Protein AF-A0A967IWT3-F1 (afdb_monomer)

Nearest PDB structures (foldseek):
  6rh7-assembly1_B  TM=9.194E-01  e=3.839E-03  Thermotoga maritima
  4jas-assembly1_A-2  TM=9.071E-01  e=8.423E-03  Thermotoga maritima MSB8
  3dge-assembly3_A  TM=9.061E-01  e=1.721E-02  Thermotoga maritima
  4biu-assembly1_D  TM=8.652E-01  e=2.418E-01  Escherichia coli K-12
  4biw-assembly1_A  TM=8.491E-01  e=2.996E-01  Escherichia coli K-12

Mean predicted aligned error: 5.59 Å

pLDDT: mean 81.36, std 10.75, range [56.16, 96.44]

Sequence (59 aa):
DTGIGIERDKLQVITEAFTQASAGILKEYGGTGLGLSICNTLISLMGGRLDV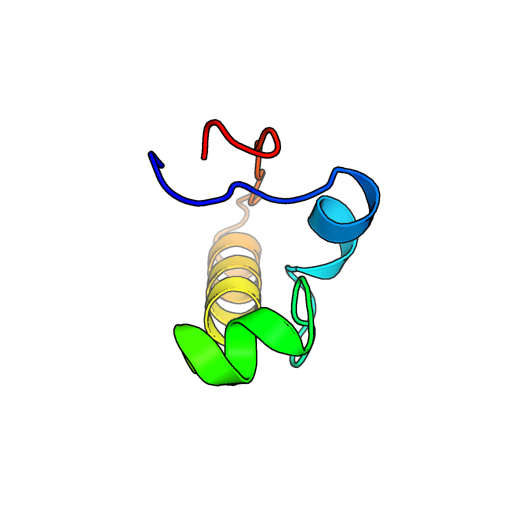ESEPGKG

Structure (mmCIF, N/CA/C/O backbone):
data_AF-A0A967IWT3-F1
#
_entry.id   AF-A0A967IWT3-F1
#
loop_
_atom_site.group_PDB
_atom_site.id
_atom_site.type_symbol
_atom_site.label_atom_id
_atom_site.label_alt_id
_atom_site.label_comp_id
_atom_site.label_asym_id
_atom_site.label_entity_id
_atom_site.label_seq_id
_atom_site.pdbx_PDB_ins_code
_atom_site.Cartn_x
_atom_site.Cartn_y
_atom_site.Cartn_z
_atom_site.occupancy
_atom_site.B_iso_or_equiv
_atom_site.auth_seq_id
_atom_site.auth_comp_id
_atom_site.auth_asym_id
_atom_site.auth_atom_id
_atom_site.pdbx_PDB_model_num
ATOM 1 N N . ASP A 1 1 ? 5.709 5.959 -6.845 1.00 76.88 1 ASP A N 1
ATOM 2 C CA . ASP A 1 1 ? 7.016 5.326 -6.532 1.00 76.88 1 ASP A CA 1
ATOM 3 C C . ASP A 1 1 ? 7.754 5.172 -7.875 1.00 76.88 1 ASP A C 1
ATOM 5 O O . ASP A 1 1 ? 7.209 5.646 -8.858 1.00 76.88 1 ASP A O 1
ATOM 9 N N . THR A 1 2 ? 8.983 4.656 -7.970 1.00 82.50 2 THR A N 1
ATOM 10 C CA . THR A 1 2 ? 9.600 4.296 -9.279 1.00 82.50 2 THR A CA 1
ATOM 11 C C . THR A 1 2 ? 9.816 2.788 -9.417 1.00 82.50 2 THR A C 1
ATOM 13 O O . THR A 1 2 ? 10.620 2.340 -10.235 1.00 82.50 2 THR A O 1
ATOM 16 N N . GLY A 1 3 ? 9.182 2.000 -8.552 1.00 81.00 3 GLY A N 1
ATOM 17 C CA . GLY A 1 3 ? 9.237 0.553 -8.558 1.00 81.00 3 GLY A CA 1
ATOM 18 C C . GLY A 1 3 ? 8.330 -0.061 -9.617 1.00 81.00 3 GLY A C 1
ATOM 19 O O . GLY A 1 3 ? 7.870 0.577 -10.561 1.00 81.00 3 GLY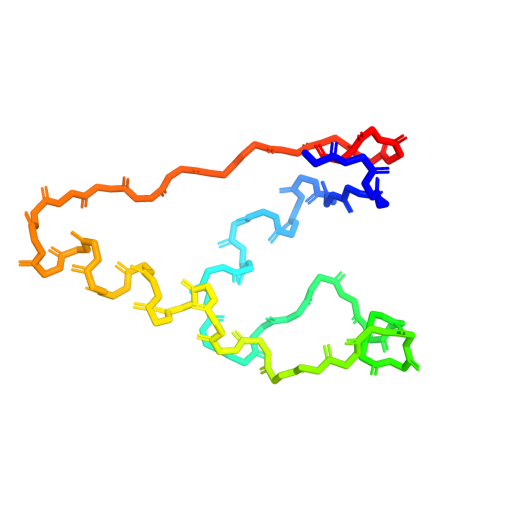 A O 1
ATOM 20 N N . ILE A 1 4 ? 8.074 -1.354 -9.448 1.00 84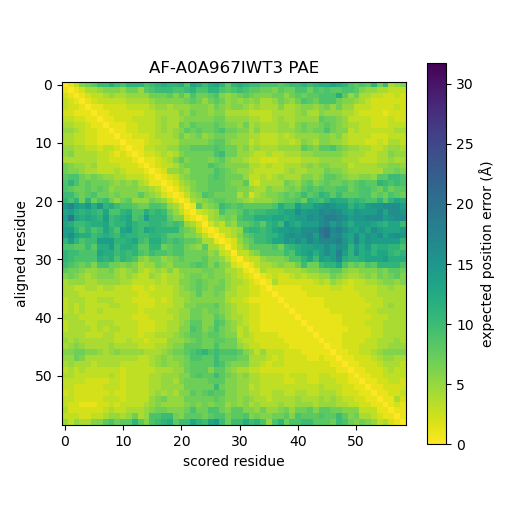.00 4 ILE A N 1
ATOM 21 C CA . ILE A 1 4 ? 7.376 -2.189 -10.433 1.00 84.00 4 ILE A CA 1
ATOM 22 C C . ILE A 1 4 ? 5.912 -1.788 -10.678 1.00 84.00 4 ILE A C 1
ATOM 24 O O . ILE A 1 4 ? 5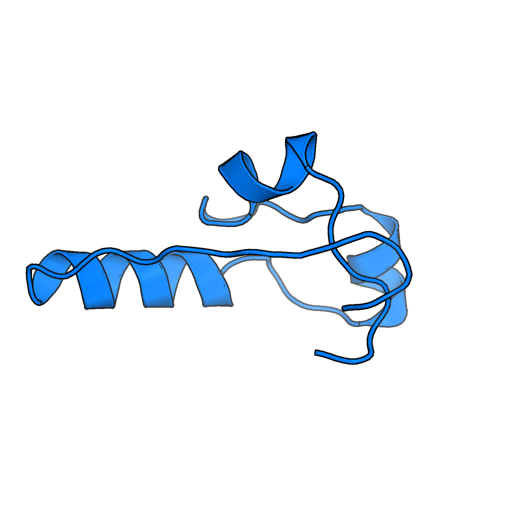.322 -2.227 -11.664 1.00 84.00 4 ILE A O 1
ATOM 28 N N . GLY A 1 5 ? 5.329 -0.962 -9.806 1.00 86.69 5 GLY A N 1
ATOM 29 C CA . GLY A 1 5 ? 3.910 -0.620 -9.821 1.00 86.69 5 GLY A CA 1
ATOM 30 C C . GLY A 1 5 ? 2.995 -1.796 -9.460 1.00 86.69 5 GLY A C 1
ATOM 31 O O . GLY A 1 5 ? 3.435 -2.925 -9.226 1.00 86.69 5 GLY A O 1
ATOM 32 N N . ILE A 1 6 ? 1.696 -1.524 -9.381 1.00 86.56 6 ILE A N 1
ATOM 33 C CA . ILE A 1 6 ? 0.665 -2.471 -8.955 1.00 86.56 6 ILE A CA 1
ATOM 34 C C . ILE A 1 6 ? -0.433 -2.524 -10.016 1.00 86.56 6 ILE A C 1
ATOM 36 O O . ILE A 1 6 ? -0.943 -1.500 -10.465 1.00 86.56 6 ILE A O 1
ATOM 40 N N . GLU A 1 7 ? -0.809 -3.742 -10.403 1.00 87.50 7 GLU A N 1
ATOM 41 C CA . GLU A 1 7 ? -1.938 -3.987 -11.300 1.00 87.50 7 GLU A CA 1
ATOM 42 C C . GLU A 1 7 ? -3.261 -3.497 -10.692 1.00 87.50 7 GLU A C 1
ATOM 44 O O . GLU A 1 7 ? -3.492 -3.589 -9.481 1.00 87.50 7 GLU A O 1
ATOM 49 N N . ARG A 1 8 ? -4.16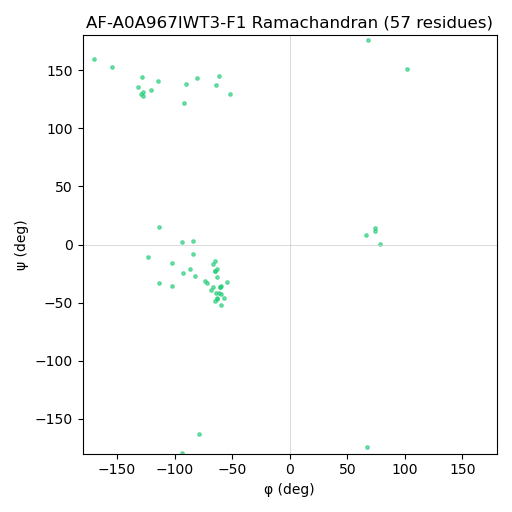0 -2.987 -11.540 1.00 85.25 8 ARG A N 1
ATOM 50 C CA . ARG A 1 8 ? -5.414 -2.355 -11.089 1.00 85.25 8 ARG A CA 1
ATOM 51 C C . ARG A 1 8 ? -6.327 -3.287 -10.298 1.00 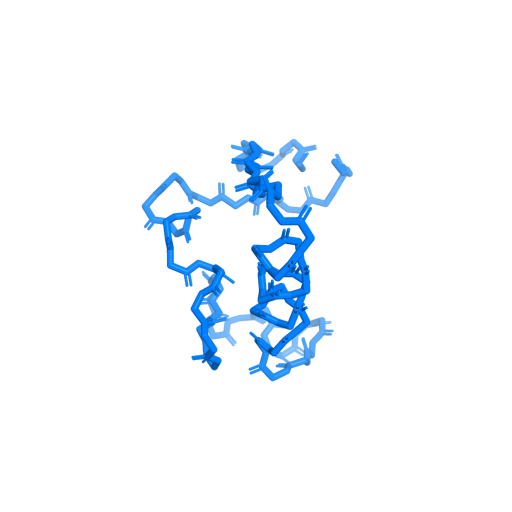85.25 8 ARG A C 1
ATOM 53 O O . ARG A 1 8 ? -6.980 -2.840 -9.361 1.00 85.25 8 ARG A O 1
ATOM 60 N N . ASP A 1 9 ? -6.375 -4.559 -10.671 1.00 83.50 9 ASP A N 1
ATOM 61 C C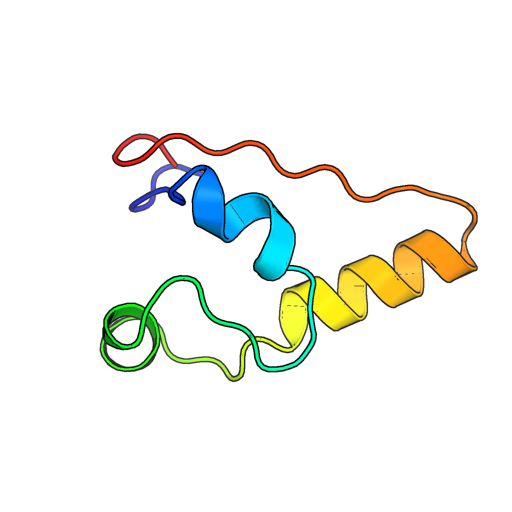A . ASP A 1 9 ? -7.137 -5.602 -9.975 1.00 83.50 9 ASP A CA 1
ATOM 62 C C . ASP A 1 9 ? -6.603 -5.869 -8.560 1.00 83.50 9 ASP A C 1
ATOM 64 O O . ASP A 1 9 ? -7.345 -6.313 -7.686 1.00 83.50 9 ASP A O 1
ATOM 68 N N . LYS A 1 10 ? -5.334 -5.539 -8.302 1.00 83.56 10 LYS A N 1
ATOM 69 C CA . LYS A 1 10 ? -4.693 -5.753 -7.001 1.00 83.56 10 LYS A CA 1
ATOM 70 C C . LYS A 1 10 ? -4.781 -4.547 -6.085 1.00 83.56 10 LYS A C 1
ATOM 72 O O . LYS A 1 10 ? -4.784 -4.730 -4.872 1.00 83.56 10 LYS A O 1
ATOM 77 N N . LEU A 1 11 ? -4.925 -3.339 -6.635 1.00 84.38 11 LEU A N 1
ATOM 78 C CA . LEU A 1 11 ? -5.074 -2.100 -5.859 1.00 84.38 11 LEU A CA 1
ATOM 79 C C . LEU A 1 11 ? -6.225 -2.149 -4.845 1.00 84.38 11 LEU A C 1
ATOM 81 O O . LEU A 1 11 ? -6.117 -1.551 -3.780 1.00 84.38 11 LEU A O 1
ATOM 85 N N . GLN A 1 12 ? -7.305 -2.878 -5.141 1.00 79.94 12 GLN A N 1
ATOM 86 C CA . GLN A 1 12 ? -8.433 -3.012 -4.213 1.00 79.94 12 GLN A CA 1
ATOM 87 C C . GLN A 1 12 ? -8.125 -3.919 -3.020 1.00 79.94 12 GLN A C 1
ATOM 89 O O . GLN A 1 12 ? -8.654 -3.705 -1.935 1.00 79.94 12 GLN A O 1
ATOM 94 N N . VAL A 1 13 ? -7.269 -4.921 -3.215 1.00 83.12 13 VAL A N 1
ATOM 95 C CA . VAL A 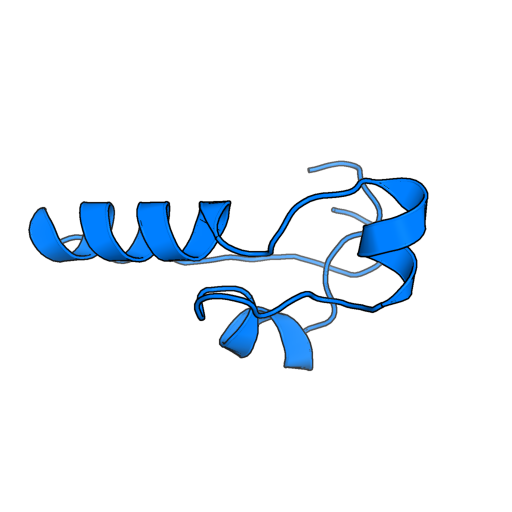1 13 ? -7.026 -5.961 -2.213 1.00 83.12 13 VAL A CA 1
ATOM 96 C C . VAL A 1 13 ? -5.718 -5.742 -1.448 1.00 83.12 13 VAL A C 1
ATOM 98 O O . VAL A 1 13 ? -5.548 -6.302 -0.374 1.00 83.12 13 VAL A O 1
ATOM 101 N N . ILE A 1 14 ? -4.797 -4.888 -1.923 1.00 83.94 14 ILE A N 1
ATOM 102 C CA . ILE A 1 14 ? -3.517 -4.626 -1.229 1.00 83.94 14 ILE A CA 1
ATOM 103 C C . ILE A 1 14 ? -3.679 -3.993 0.161 1.00 83.94 14 ILE A C 1
ATOM 105 O O . ILE A 1 14 ? -2.752 -4.035 0.967 1.00 83.94 14 ILE A O 1
ATOM 109 N N . THR A 1 15 ? -4.825 -3.366 0.438 1.00 81.12 15 THR A N 1
ATOM 110 C CA . THR A 1 15 ? -5.142 -2.777 1.747 1.00 81.12 15 THR A CA 1
ATOM 111 C C . THR A 1 15 ? -5.700 -3.799 2.736 1.00 81.12 15 THR A C 1
ATOM 113 O O . THR A 1 15 ? -5.881 -3.475 3.911 1.00 81.12 15 THR A O 1
ATOM 116 N N . GLU A 1 16 ? -5.994 -5.017 2.281 1.00 81.19 16 GLU A N 1
ATOM 117 C CA . GLU A 1 16 ? -6.453 -6.113 3.127 1.00 81.19 16 GLU A CA 1
ATOM 118 C C . GLU A 1 16 ? -5.272 -6.776 3.843 1.00 81.19 16 GLU A C 1
ATOM 120 O O . GLU A 1 16 ? -4.171 -6.911 3.306 1.00 81.19 16 GLU A O 1
ATOM 125 N N . ALA A 1 17 ? -5.495 -7.191 5.089 1.00 76.88 17 ALA A N 1
ATOM 126 C CA . ALA A 1 17 ? -4.459 -7.848 5.872 1.00 76.88 17 ALA A CA 1
ATOM 127 C C . ALA A 1 17 ? -4.058 -9.181 5.228 1.00 76.88 17 ALA A C 1
ATOM 129 O O . ALA A 1 17 ? -4.915 -9.965 4.831 1.00 76.88 17 ALA A O 1
ATOM 130 N N . PHE A 1 18 ? -2.751 -9.453 5.195 1.00 72.56 18 PHE A N 1
ATOM 131 C CA . PHE A 1 18 ? -2.156 -10.659 4.600 1.00 72.56 18 PHE A CA 1
ATOM 132 C C . PHE A 1 18 ? -2.303 -10.780 3.078 1.00 72.56 18 PHE A C 1
ATOM 134 O O . PHE A 1 18 ? -1.919 -11.803 2.508 1.00 72.56 18 PHE A O 1
ATOM 141 N N . THR A 1 19 ? -2.786 -9.736 2.405 1.00 72.81 19 THR A N 1
ATOM 142 C CA . THR A 1 19 ? -2.871 -9.719 0.948 1.00 72.81 19 THR A CA 1
ATOM 143 C C . THR A 1 19 ? -1.599 -9.145 0.336 1.00 72.81 19 THR A C 1
ATOM 145 O O . THR A 1 19 ? -1.022 -8.166 0.811 1.00 72.81 19 THR A O 1
ATOM 148 N N . GLN A 1 20 ? -1.135 -9.774 -0.743 1.00 68.75 20 GLN A N 1
ATOM 149 C CA . GLN A 1 20 ? 0.038 -9.339 -1.492 1.00 68.75 20 GLN A CA 1
ATOM 150 C C . GLN A 1 20 ? -0.283 -9.213 -2.975 1.00 68.75 20 GLN A C 1
ATOM 152 O O . GLN A 1 20 ? -0.994 -10.039 -3.544 1.00 68.75 20 GLN A O 1
ATOM 157 N N . ALA A 1 21 ? 0.318 -8.216 -3.628 1.00 68.50 21 ALA A N 1
ATOM 158 C CA . ALA A 1 21 ? 0.144 -8.012 -5.061 1.00 68.50 21 ALA A CA 1
ATOM 159 C C . ALA A 1 21 ? 0.753 -9.151 -5.910 1.00 68.50 21 ALA A C 1
ATOM 161 O O . ALA A 1 21 ? 0.419 -9.297 -7.077 1.00 68.50 21 ALA A O 1
ATOM 162 N N . SER A 1 22 ? 1.629 -10.008 -5.387 1.00 67.19 22 SER A N 1
ATOM 163 C CA . SER A 1 22 ? 1.951 -11.301 -6.012 1.00 67.19 22 SER A CA 1
ATOM 164 C C . SER A 1 22 ? 2.798 -12.163 -5.079 1.00 67.19 22 SER A C 1
ATOM 166 O O . SER A 1 22 ? 3.498 -11.644 -4.212 1.00 67.19 22 SER A O 1
ATOM 168 N N . ALA A 1 23 ? 2.817 -13.476 -5.323 1.00 60.44 23 ALA A N 1
ATOM 169 C CA . ALA A 1 23 ? 3.750 -14.392 -4.666 1.00 60.44 23 ALA A CA 1
ATOM 170 C C . ALA A 1 23 ? 5.228 -14.120 -5.035 1.00 60.44 23 ALA A C 1
ATOM 172 O O . ALA A 1 23 ? 6.125 -14.486 -4.280 1.00 60.44 23 ALA A O 1
ATOM 173 N N . GLY A 1 24 ? 5.490 -13.469 -6.177 1.00 59.50 24 GLY A N 1
ATOM 174 C CA . GLY A 1 24 ? 6.841 -13.077 -6.598 1.00 59.50 24 GLY A CA 1
ATOM 175 C C . GLY A 1 24 ? 7.438 -11.980 -5.714 1.00 59.50 24 GLY A C 1
ATOM 176 O O . GLY A 1 24 ? 8.599 -12.077 -5.324 1.00 59.50 24 GLY A O 1
ATOM 177 N N . ILE A 1 25 ? 6.614 -11.009 -5.296 1.00 60.16 25 ILE A N 1
ATOM 178 C CA . ILE A 1 25 ? 7.029 -9.898 -4.422 1.00 60.16 25 ILE A CA 1
ATOM 179 C 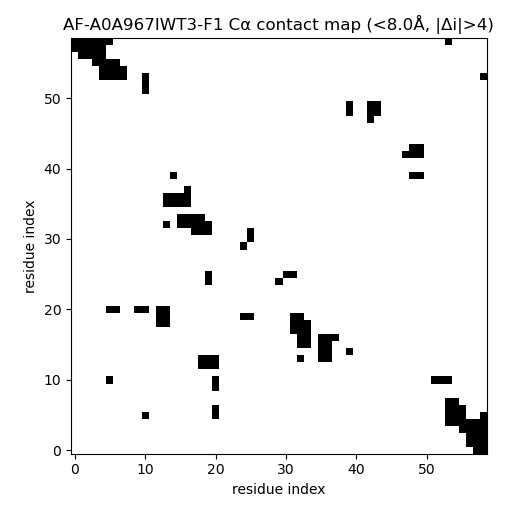C . ILE A 1 25 ? 7.552 -10.409 -3.074 1.00 60.16 25 ILE A C 1
ATOM 181 O O . ILE A 1 25 ? 8.538 -9.882 -2.570 1.00 60.16 25 ILE A O 1
ATOM 185 N N . LEU A 1 26 ? 6.967 -11.477 -2.517 1.00 56.34 26 LEU A N 1
ATOM 186 C CA . LEU A 1 26 ? 7.439 -12.068 -1.259 1.00 56.34 26 LEU A CA 1
ATOM 187 C C . LEU A 1 26 ? 8.897 -12.547 -1.353 1.00 56.34 26 LEU A C 1
ATOM 189 O O . LEU A 1 26 ? 9.648 -12.452 -0.386 1.00 56.34 26 LEU A O 1
ATOM 193 N N . LYS A 1 27 ? 9.294 -13.065 -2.518 1.00 56.16 27 LYS A N 1
ATOM 194 C CA . LYS A 1 27 ? 10.621 -13.647 -2.737 1.00 56.16 27 LYS A CA 1
ATOM 195 C C . LYS A 1 27 ? 11.687 -12.590 -3.039 1.00 56.16 27 LYS A C 1
ATOM 197 O O . LYS A 1 27 ? 12.857 -12.833 -2.766 1.00 56.16 27 LYS A O 1
ATOM 202 N N . GLU A 1 28 ? 11.280 -11.452 -3.596 1.00 62.66 28 GLU A N 1
ATOM 203 C CA . GLU A 1 28 ? 12.179 -10.390 -4.064 1.00 62.66 28 GLU A CA 1
ATOM 204 C C . GLU A 1 28 ? 12.262 -9.198 -3.094 1.00 62.66 28 GLU A C 1
ATOM 206 O O . GLU A 1 28 ? 13.342 -8.655 -2.881 1.00 62.66 28 GLU A O 1
ATOM 211 N N . TYR A 1 29 ? 11.153 -8.844 -2.438 1.00 68.25 29 TYR A N 1
ATOM 212 C CA . TYR A 1 29 ? 11.045 -7.673 -1.556 1.00 68.25 29 TYR A CA 1
ATOM 213 C C . TYR A 1 29 ? 10.596 -8.011 -0.123 1.00 68.25 29 TYR A C 1
ATOM 215 O O . TYR A 1 29 ? 10.703 -7.170 0.770 1.00 68.25 29 TYR A O 1
ATOM 223 N N . GLY A 1 30 ? 10.140 -9.244 0.128 1.00 63.78 30 GLY A N 1
ATOM 224 C CA . GLY A 1 30 ? 9.690 -9.687 1.450 1.00 63.78 30 GLY A CA 1
ATOM 225 C C . GLY A 1 30 ? 8.413 -8.991 1.944 1.00 63.78 30 GLY A C 1
ATOM 226 O O . GLY A 1 30 ? 7.764 -8.227 1.234 1.00 63.78 30 GLY A O 1
ATOM 227 N N . GLY A 1 31 ? 8.036 -9.273 3.194 1.00 70.19 31 GLY A N 1
ATOM 228 C CA . GLY A 1 31 ? 6.909 -8.630 3.882 1.00 70.19 31 GLY A CA 1
ATOM 229 C C . GLY A 1 31 ? 5.639 -9.482 3.947 1.00 70.19 31 GLY A C 1
ATOM 230 O O . GLY A 1 31 ? 5.379 -10.313 3.093 1.00 70.19 31 GLY A O 1
ATOM 231 N N . THR A 1 32 ? 4.831 -9.286 4.987 1.00 74.25 32 THR A N 1
ATOM 232 C CA . THR A 1 32 ? 3.639 -10.107 5.284 1.00 74.25 32 THR A CA 1
ATOM 233 C C . THR A 1 32 ? 2.336 -9.546 4.710 1.00 74.25 32 THR A C 1
ATOM 235 O O . THR A 1 32 ? 1.273 -10.095 4.972 1.00 74.25 32 THR A O 1
ATOM 238 N N . GLY A 1 33 ? 2.390 -8.424 3.984 1.00 76.06 33 GLY A N 1
ATOM 239 C CA . GLY A 1 33 ? 1.190 -7.709 3.526 1.00 76.06 33 GLY A CA 1
ATOM 240 C C . GLY A 1 33 ? 0.454 -6.943 4.635 1.00 76.06 33 GLY A C 1
ATOM 241 O O . GLY A 1 33 ? -0.656 -6.480 4.427 1.00 76.06 33 GLY A O 1
ATOM 242 N N . LEU A 1 34 ? 1.051 -6.789 5.823 1.00 84.06 34 LEU A N 1
ATOM 243 C CA . LEU A 1 34 ? 0.400 -6.108 6.953 1.00 84.06 34 LEU A CA 1
ATOM 244 C C . LEU A 1 34 ? 0.591 -4.586 6.971 1.00 84.06 34 LEU A C 1
ATOM 246 O O . LEU A 1 34 ? -0.174 -3.880 7.621 1.00 84.06 34 LEU A O 1
ATOM 250 N N . GLY A 1 35 ? 1.615 -4.058 6.294 1.00 87.50 35 GLY A N 1
ATOM 251 C CA . GLY A 1 35 ? 1.961 -2.635 6.391 1.00 87.50 35 GLY A CA 1
ATOM 252 C C . GLY A 1 35 ? 0.815 -1.724 5.951 1.00 87.50 35 GLY A C 1
ATOM 253 O O . GLY A 1 35 ? 0.383 -0.851 6.701 1.00 87.50 35 GLY A O 1
ATOM 254 N N . LEU A 1 36 ? 0.269 -1.975 4.760 1.00 88.25 36 LEU A N 1
ATOM 255 C CA . LEU A 1 36 ? -0.790 -1.140 4.205 1.00 88.25 36 LEU A CA 1
ATOM 256 C C . LEU A 1 36 ? -2.129 -1.334 4.930 1.00 88.25 36 LEU A C 1
ATOM 258 O O . LEU A 1 36 ? -2.858 -0.362 5.117 1.00 88.25 36 LEU A O 1
ATOM 262 N N . SER A 1 37 ? -2.420 -2.543 5.423 1.00 87.81 37 SER A N 1
ATOM 263 C CA . SER A 1 37 ? -3.625 -2.797 6.221 1.00 87.81 37 SER A CA 1
ATOM 264 C C . SER A 1 37 ? -3.590 -2.084 7.578 1.00 87.81 37 SER A C 1
ATOM 266 O O . SER A 1 37 ? -4.613 -1.565 8.034 1.00 87.81 37 SER A O 1
ATOM 268 N N . ILE A 1 38 ? -2.414 -2.002 8.215 1.00 89.88 38 ILE A N 1
ATOM 269 C CA . ILE A 1 38 ? -2.222 -1.220 9.447 1.00 89.88 38 ILE A CA 1
ATOM 270 C C . ILE A 1 38 ? -2.422 0.270 9.153 1.00 89.88 38 ILE A C 1
ATOM 272 O O . ILE A 1 38 ? -3.197 0.921 9.852 1.00 89.88 38 ILE A O 1
ATOM 276 N N . CYS A 1 39 ? -1.792 0.801 8.098 1.00 91.56 39 CYS A N 1
ATOM 277 C CA . CYS A 1 39 ? -1.976 2.197 7.689 1.00 91.56 39 CYS A CA 1
ATOM 278 C C . CYS A 1 39 ? -3.449 2.524 7.413 1.00 91.56 39 CYS A C 1
ATOM 280 O O . CYS A 1 39 ? -3.956 3.520 7.923 1.00 91.56 39 CYS A O 1
ATOM 282 N N . ASN A 1 40 ? -4.152 1.665 6.668 1.00 90.94 40 ASN A N 1
ATOM 283 C CA . ASN A 1 40 ? -5.571 1.845 6.370 1.00 90.94 40 ASN A CA 1
ATOM 284 C C . ASN A 1 40 ? -6.425 1.881 7.649 1.00 90.94 40 ASN A C 1
ATOM 286 O O . ASN A 1 40 ? -7.295 2.739 7.798 1.00 90.94 40 ASN A O 1
ATOM 290 N N . THR A 1 41 ? -6.132 0.995 8.607 1.00 91.12 41 THR A N 1
ATOM 291 C CA . THR A 1 41 ? -6.824 0.960 9.905 1.00 91.12 41 THR A CA 1
ATOM 292 C C . THR A 1 41 ? -6.589 2.245 10.697 1.00 91.12 41 THR A C 1
ATOM 294 O O . THR A 1 41 ? -7.541 2.845 11.190 1.00 91.12 41 THR A O 1
ATOM 297 N N . LEU A 1 42 ? -5.337 2.704 10.789 1.00 94.69 42 LEU A N 1
ATOM 298 C CA . LEU A 1 42 ? -4.988 3.932 11.509 1.00 94.69 42 LEU A CA 1
ATOM 299 C C . LEU A 1 42 ? -5.641 5.167 10.879 1.00 94.69 42 LEU A C 1
ATOM 301 O O . LEU A 1 42 ? -6.255 5.959 11.589 1.00 94.69 42 LEU A O 1
ATOM 305 N N . ILE A 1 43 ? -5.572 5.299 9.553 1.00 94.31 43 ILE A N 1
ATOM 306 C CA . ILE A 1 43 ? -6.199 6.405 8.816 1.00 94.31 43 ILE A CA 1
ATOM 307 C C . ILE A 1 43 ? -7.719 6.397 9.021 1.00 94.31 43 ILE A C 1
ATOM 309 O O . ILE A 1 43 ? -8.303 7.450 9.278 1.00 94.31 43 ILE A O 1
ATOM 313 N N . SER A 1 44 ? -8.349 5.219 8.991 1.00 92.38 44 SER A N 1
ATOM 314 C CA . SER A 1 44 ? -9.790 5.072 9.234 1.00 92.38 44 SER A CA 1
ATOM 315 C C . SER A 1 44 ? -10.183 5.476 10.659 1.00 92.38 44 SER A C 1
ATOM 317 O O . SER A 1 44 ? -11.177 6.174 10.848 1.00 92.38 44 SER A O 1
ATOM 319 N N . LEU A 1 45 ? -9.387 5.102 11.671 1.00 95.62 45 LEU A N 1
ATOM 320 C CA . LEU A 1 45 ? -9.598 5.527 13.064 1.00 95.62 45 LEU A CA 1
ATOM 321 C C . LEU A 1 45 ? -9.461 7.045 13.242 1.00 95.62 45 LEU A C 1
ATOM 323 O O . LEU A 1 45 ? -10.094 7.622 14.124 1.00 95.62 45 LEU A O 1
ATOM 327 N N . MET A 1 46 ? -8.665 7.694 12.392 1.00 96.44 46 MET A N 1
ATOM 328 C CA . MET A 1 46 ? -8.519 9.151 12.339 1.00 96.44 46 MET A CA 1
ATOM 329 C C . MET A 1 46 ? -9.616 9.839 11.502 1.00 96.44 46 MET A C 1
ATOM 331 O O . MET A 1 46 ? -9.572 11.056 11.334 1.00 96.44 46 MET A O 1
ATOM 335 N N . GLY A 1 47 ? -10.595 9.091 10.976 1.00 95.69 47 GLY A N 1
ATOM 336 C CA . GLY A 1 47 ? -11.674 9.615 10.129 1.00 95.69 47 GLY A CA 1
ATOM 337 C C . GLY A 1 47 ? -11.240 9.968 8.702 1.00 95.69 47 GLY A C 1
ATOM 338 O O . GLY A 1 47 ? -11.961 10.676 8.000 1.00 95.69 47 GLY A O 1
ATOM 339 N N . GLY A 1 48 ? -10.060 9.512 8.279 1.00 95.19 48 GLY A N 1
ATOM 340 C CA . GLY A 1 48 ? -9.543 9.694 6.929 1.00 95.19 48 GLY A CA 1
ATOM 341 C C . GLY A 1 48 ? -9.869 8.522 6.004 1.00 95.19 48 GLY A C 1
ATOM 342 O O . GLY A 1 48 ? -10.472 7.524 6.398 1.00 95.19 48 GLY A O 1
ATOM 343 N N . ARG A 1 49 ? -9.404 8.634 4.759 1.00 91.50 49 ARG A N 1
ATOM 344 C CA . ARG A 1 49 ? -9.465 7.578 3.747 1.00 91.50 49 ARG A CA 1
ATOM 345 C C . ARG A 1 49 ? -8.093 7.420 3.098 1.00 91.50 49 ARG A C 1
ATOM 347 O O . ARG A 1 49 ? -7.449 8.417 2.782 1.00 91.50 49 ARG A O 1
ATOM 354 N N . LEU A 1 50 ? -7.658 6.175 2.920 1.00 88.00 50 LEU A N 1
ATOM 355 C CA . LEU A 1 50 ? -6.464 5.840 2.154 1.00 88.00 50 LEU A CA 1
ATOM 356 C C . LEU A 1 50 ? -6.871 5.577 0.701 1.00 88.00 50 LEU A C 1
ATOM 358 O O . LEU A 1 50 ? -7.671 4.680 0.447 1.00 88.00 50 LEU A O 1
ATOM 362 N N . ASP A 1 51 ? -6.307 6.335 -0.233 1.00 89.38 51 ASP A N 1
ATOM 363 C CA . ASP A 1 51 ? -6.410 6.065 -1.666 1.00 89.38 51 ASP A CA 1
ATOM 364 C C . ASP A 1 51 ? -5.018 5.718 -2.209 1.00 89.38 51 ASP A C 1
ATOM 366 O O . ASP A 1 51 ? -4.009 6.291 -1.788 1.00 89.38 51 ASP A O 1
ATOM 370 N N . VAL A 1 52 ? -4.966 4.739 -3.115 1.00 87.31 52 VAL A N 1
ATOM 371 C CA . VAL A 1 52 ? -3.727 4.261 -3.734 1.00 87.31 52 VAL A CA 1
ATOM 372 C C . VAL A 1 52 ? -3.885 4.278 -5.244 1.00 87.31 52 VAL A C 1
ATOM 374 O O . VAL A 1 52 ? -4.816 3.688 -5.792 1.00 87.31 52 VAL A O 1
ATOM 377 N N . GLU A 1 53 ? -2.936 4.920 -5.911 1.00 89.50 53 GLU A N 1
ATOM 378 C CA . GLU A 1 53 ? -2.826 4.964 -7.363 1.00 89.50 53 GLU A CA 1
ATOM 379 C C . GLU A 1 53 ? -1.479 4.372 -7.764 1.00 89.50 53 GLU A C 1
ATOM 381 O O . GLU A 1 53 ? -0.451 4.685 -7.167 1.00 89.50 53 GLU A O 1
ATOM 386 N N . SER A 1 54 ? -1.494 3.489 -8.757 1.00 88.50 54 SER A N 1
ATOM 387 C CA . SER A 1 54 ? -0.286 2.891 -9.310 1.00 88.50 54 SER A CA 1
ATOM 388 C C . SER A 1 54 ? -0.536 2.461 -10.751 1.00 88.50 54 SER A C 1
ATOM 390 O O . SER A 1 54 ? -1.670 2.163 -11.143 1.00 88.50 54 SER A O 1
ATOM 392 N N . GLU A 1 55 ? 0.533 2.440 -11.539 1.00 88.12 55 GLU A N 1
ATOM 393 C CA . GLU A 1 55 ? 0.539 1.919 -12.900 1.00 88.12 55 GLU A CA 1
ATOM 394 C C . GLU A 1 55 ? 1.700 0.920 -13.044 1.00 88.12 55 GLU A C 1
ATOM 396 O O . GLU A 1 55 ? 2.836 1.257 -12.678 1.00 88.12 55 GLU A O 1
ATOM 401 N N . PRO A 1 56 ? 1.451 -0.295 -13.573 1.00 87.06 56 PRO A N 1
ATOM 402 C CA . PRO A 1 56 ? 2.500 -1.282 -13.804 1.00 87.06 56 PRO A CA 1
ATOM 403 C C . PRO A 1 56 ? 3.669 -0.699 -14.609 1.00 87.06 56 PRO A C 1
ATOM 405 O O . PRO A 1 56 ? 3.479 -0.087 -15.660 1.00 87.06 56 PRO A O 1
ATOM 408 N N . GLY A 1 57 ? 4.889 -0.882 -14.105 1.00 85.44 57 GLY A N 1
ATOM 409 C CA . GLY A 1 57 ? 6.126 -0.398 -14.721 1.00 85.44 57 GLY A CA 1
ATOM 410 C C . GLY A 1 57 ? 6.431 1.092 -14.528 1.00 85.44 57 GLY A C 1
ATOM 411 O O . GLY A 1 57 ? 7.460 1.546 -15.029 1.00 85.44 57 GLY A O 1
ATOM 412 N N . LYS A 1 58 ? 5.579 1.851 -13.824 1.00 86.62 58 LYS A N 1
ATOM 413 C CA . LYS A 1 58 ? 5.846 3.260 -13.475 1.00 86.62 58 LYS A CA 1
ATOM 414 C C . LYS A 1 58 ? 6.032 3.496 -11.978 1.00 86.62 58 LYS A C 1
ATOM 416 O O . LYS A 1 58 ? 6.838 4.356 -11.633 1.00 86.62 58 LYS A O 1
ATOM 421 N N . GLY A 1 59 ? 5.326 2.733 -11.137 1.00 77.75 59 GLY A N 1
ATOM 422 C CA . GLY A 1 59 ? 5.401 2.821 -9.673 1.00 77.75 59 GLY A CA 1
ATOM 423 C C . GLY A 1 59 ? 4.223 3.533 -9.035 1.00 77.75 59 GLY A C 1
ATOM 424 O O . GLY A 1 59 ? 4.218 4.782 -8.997 1.00 77.75 59 GLY A O 1
#

Foldseek 3Di:
DADQKADPVQQVVLLPFQDDSDPVCCVVPNDRSVPNVVVQVVCVVVVHHDHDDIDGNGD

Secondary structure (DSSP, 8-state):
--SS---HHHHTTTTSTT--S-HHHHHHT---SHHHHHHHHHHHHTT--------TTT-

Solvent-accessible surface area (backbone atoms only — not comparable to full-atom values): 3491 Å² total; per-residue (Å²): 98,82,49,65,40,43,52,76,85,37,62,75,44,38,50,36,72,65,27,62,85,44,81,65,47,47,78,77,72,49,78,69,28,43,67,49,21,50,50,43,50,54,36,44,77,72,74,49,80,82,83,85,83,54,42,66,74,52,31

Radius of gyration: 11.77 Å; Cα contacts (8 Å, |Δi|>4): 77; chains: 1; bounding box: 24×24×28 Å